Protein AF-A0A1V5HIJ6-F1 (afdb_monomer_lite)

Radius of gyration: 26.52 Å; chains: 1; bounding box: 48×37×71 Å

Sequence (100 aa):
MKADGYSLDDKRTEIKENDIPDIIERFYALDKEKDRTRKEQSFLVPKADIVANDYDLSINKYKEVERVKVEYEDPDVVLARLEGLQNQVAEAMAEYKKLG

Foldseek 3Di:
DPDCQFDPDPVRHGDPDHCVVVVVVCVVVVVVQAPDDLQDPDHDDDPVVCVVVVNPPPSVSRRDDPPPPPDDDDPVVVVVVVVVVVVVVVVVVVVVVVVD

Secondary structure (DSSP, 8-state):
---EEE-SSTT--EEEEE-HHHHHHHHHTGGGGTT--TTSSS----HHHHHHTTT---HHHH---------PPPHHHHHHHHHHHHHHHHHHHHHHHH--

Structure (mmCIF, N/CA/C/O backbone):
data_AF-A0A1V5HIJ6-F1
#
_entry.id   AF-A0A1V5HIJ6-F1
#
loop_
_atom_site.group_PDB
_atom_site.id
_atom_site.type_symbol
_atom_site.label_atom_id
_atom_site.label_alt_id
_atom_site.label_comp_id
_atom_site.label_asym_id
_atom_site.label_entity_id
_atom_site.label_seq_id
_atom_site.pdbx_PDB_ins_code
_atom_site.Cartn_x
_atom_site.Cartn_y
_atom_site.Cartn_z
_atom_site.occupancy
_atom_site.B_iso_or_equiv
_atom_site.auth_seq_id
_atom_site.auth_comp_id
_atom_site.auth_asym_id
_atom_site.auth_atom_id
_atom_site.pdbx_PDB_model_num
ATOM 1 N N . MET A 1 1 ? 6.444 2.750 -4.626 1.00 83.88 1 MET A N 1
ATOM 2 C CA . MET A 1 1 ? 7.022 3.950 -3.997 1.00 83.88 1 MET A CA 1
ATOM 3 C C . MET A 1 1 ? 6.127 4.347 -2.839 1.00 83.88 1 MET A C 1
ATOM 5 O O . MET A 1 1 ? 4.913 4.326 -3.009 1.00 83.88 1 MET A O 1
ATOM 9 N N . LYS A 1 2 ? 6.714 4.621 -1.679 1.00 86.50 2 LYS A N 1
ATOM 10 C CA . LYS A 1 2 ? 6.076 5.045 -0.430 1.00 86.50 2 LYS A CA 1
ATOM 11 C C . LYS A 1 2 ? 6.471 6.475 -0.065 1.00 86.50 2 LYS A C 1
ATOM 13 O O . LYS A 1 2 ? 5.608 7.218 0.380 1.00 86.50 2 LYS A O 1
ATOM 18 N N . ALA A 1 3 ? 7.731 6.852 -0.283 1.00 91.12 3 ALA A N 1
ATOM 19 C CA . ALA A 1 3 ? 8.221 8.210 -0.064 1.00 91.12 3 ALA A CA 1
ATOM 20 C C . ALA A 1 3 ? 9.209 8.611 -1.164 1.00 91.12 3 ALA A C 1
ATOM 22 O O . ALA A 1 3 ? 9.995 7.786 -1.629 1.00 91.12 3 ALA A O 1
ATOM 23 N N . ASP A 1 4 ? 9.154 9.870 -1.588 1.00 90.81 4 ASP A N 1
ATOM 24 C CA . ASP A 1 4 ? 9.994 10.436 -2.648 1.00 90.81 4 ASP A CA 1
ATOM 25 C C . ASP A 1 4 ? 11.123 11.329 -2.100 1.00 90.81 4 ASP A C 1
ATOM 27 O O . ASP A 1 4 ? 11.767 12.050 -2.859 1.00 90.81 4 ASP A O 1
ATOM 31 N N . GLY A 1 5 ? 11.368 11.291 -0.785 1.00 92.31 5 GLY A N 1
ATOM 32 C CA . GLY A 1 5 ? 12.317 12.178 -0.114 1.00 92.31 5 GLY A CA 1
ATOM 33 C C . GLY A 1 5 ? 11.723 13.509 0.335 1.00 92.31 5 GLY A C 1
ATOM 34 O O . GLY A 1 5 ? 12.463 14.325 0.876 1.00 92.31 5 GLY A O 1
ATOM 35 N N . TYR A 1 6 ? 10.414 13.731 0.170 1.00 93.94 6 TYR A N 1
ATOM 36 C CA . TYR A 1 6 ? 9.738 14.941 0.635 1.00 93.94 6 TYR A CA 1
ATOM 37 C C . TYR A 1 6 ? 8.513 14.646 1.510 1.00 93.94 6 TYR A C 1
ATOM 39 O O . TYR A 1 6 ? 7.864 13.605 1.394 1.00 93.94 6 TYR A O 1
ATOM 47 N N . SER A 1 7 ? 8.174 15.590 2.390 1.00 92.44 7 SER A N 1
ATOM 48 C CA . SER A 1 7 ? 6.925 15.568 3.151 1.00 92.44 7 SER A CA 1
ATOM 49 C C . SER A 1 7 ? 5.707 15.613 2.221 1.00 92.44 7 SER A C 1
ATOM 51 O O . SER A 1 7 ? 5.762 16.160 1.121 1.00 92.44 7 SER A O 1
ATOM 53 N N . LEU A 1 8 ? 4.588 15.041 2.679 1.00 90.50 8 LEU A N 1
ATOM 54 C CA . LEU A 1 8 ? 3.319 15.012 1.934 1.00 90.50 8 LEU A CA 1
ATOM 55 C C . LEU A 1 8 ? 2.497 16.303 2.068 1.00 90.50 8 LEU A C 1
ATOM 57 O O . LEU A 1 8 ? 1.443 16.417 1.448 1.00 90.50 8 LEU A O 1
ATOM 61 N N . ASP A 1 9 ? 2.940 17.243 2.902 1.00 90.56 9 ASP A N 1
ATOM 62 C CA . ASP A 1 9 ? 2.309 18.553 3.027 1.00 90.56 9 ASP A CA 1
ATOM 63 C C . ASP A 1 9 ? 2.767 19.505 1.911 1.00 90.56 9 ASP A C 1
ATOM 65 O O . ASP A 1 9 ? 3.766 19.273 1.225 1.00 90.56 9 ASP A O 1
ATOM 69 N N . ASP A 1 10 ? 2.043 20.613 1.742 1.00 90.69 10 ASP A N 1
ATOM 70 C CA . ASP A 1 10 ? 2.314 21.604 0.688 1.00 90.69 10 ASP A CA 1
ATOM 71 C C . ASP A 1 10 ? 3.730 22.185 0.753 1.00 90.69 10 ASP A C 1
ATOM 73 O O . ASP A 1 10 ? 4.260 22.675 -0.244 1.00 90.69 10 ASP A O 1
ATOM 77 N N . LYS A 1 11 ? 4.361 22.132 1.930 1.00 91.62 11 LYS A N 1
ATOM 78 C CA . LYS A 1 11 ? 5.714 22.643 2.133 1.00 91.62 11 LYS A CA 1
ATOM 79 C C . LYS A 1 11 ? 6.768 21.771 1.467 1.00 91.62 11 LYS A C 1
ATOM 81 O O . LYS A 1 11 ? 7.860 22.289 1.251 1.00 91.62 11 LYS A O 1
ATOM 86 N N . ARG A 1 12 ? 6.465 20.494 1.171 1.00 92.56 12 ARG A N 1
ATOM 87 C CA . ARG A 1 12 ? 7.358 19.550 0.476 1.00 92.56 12 ARG A CA 1
ATOM 88 C C . ARG A 1 12 ? 8.792 19.674 0.995 1.00 92.56 12 ARG A C 1
ATOM 90 O O . ARG A 1 12 ? 9.721 19.952 0.246 1.00 92.56 12 ARG A O 1
ATOM 97 N N . THR A 1 13 ? 8.960 19.569 2.308 1.00 93.25 13 THR A N 1
ATOM 98 C CA . THR A 1 13 ? 10.269 19.676 2.961 1.00 93.25 13 THR A CA 1
ATOM 99 C C . THR A 1 13 ? 11.002 18.350 2.827 1.00 93.25 13 THR A C 1
ATOM 101 O O . THR A 1 13 ? 10.366 17.300 2.869 1.00 93.25 13 THR A O 1
ATOM 104 N N . GLU A 1 14 ? 12.322 18.380 2.660 1.00 93.56 14 GLU A N 1
ATOM 105 C CA . GLU A 1 14 ? 13.124 17.158 2.568 1.00 93.56 14 GLU A CA 1
ATOM 106 C C . GLU A 1 14 ? 12.992 16.299 3.833 1.00 93.56 14 GLU A C 1
ATOM 108 O O . GLU A 1 14 ? 13.070 16.795 4.962 1.00 93.56 14 GLU A O 1
ATOM 113 N N . ILE A 1 15 ? 12.811 14.997 3.630 1.00 93.88 15 ILE A N 1
ATOM 114 C CA . ILE A 1 15 ? 12.752 13.978 4.679 1.00 93.88 15 ILE A CA 1
ATOM 115 C C . ILE A 1 15 ? 13.772 12.872 4.400 1.00 93.88 15 ILE A C 1
ATOM 117 O O . ILE A 1 15 ? 14.326 12.761 3.306 1.00 93.88 15 ILE A O 1
ATOM 121 N N . LYS A 1 16 ? 14.045 12.042 5.411 1.00 91.56 16 LYS A N 1
ATOM 122 C CA . LYS A 1 16 ? 15.033 10.958 5.292 1.00 91.56 16 LYS A CA 1
ATOM 123 C C . LYS A 1 16 ? 14.509 9.794 4.455 1.00 91.56 16 LYS A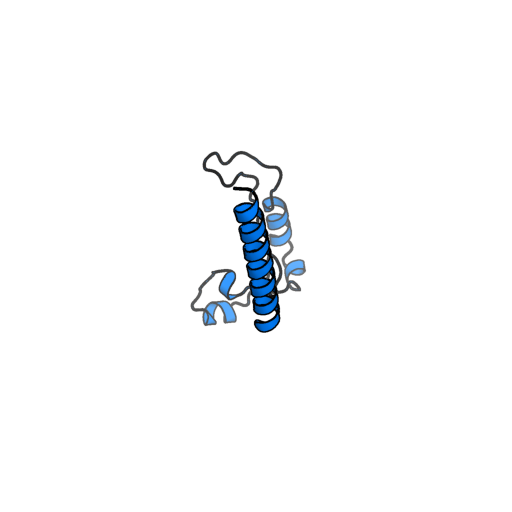 C 1
ATOM 125 O O . LYS A 1 16 ? 15.292 9.087 3.829 1.00 91.56 16 LYS A O 1
ATOM 130 N N . GLU A 1 17 ? 13.203 9.572 4.478 1.00 92.75 17 GLU A N 1
ATOM 131 C CA . GLU A 1 17 ? 12.536 8.492 3.772 1.00 92.75 17 GLU A CA 1
ATOM 132 C C . GLU A 1 17 ? 12.493 8.788 2.268 1.00 92.75 17 GLU A C 1
ATOM 134 O O . GLU A 1 17 ? 11.746 9.652 1.811 1.00 92.75 17 GLU A O 1
ATOM 139 N N . ASN A 1 18 ? 13.288 8.057 1.485 1.00 93.50 18 ASN A N 1
ATOM 140 C CA . ASN A 1 18 ? 13.373 8.234 0.040 1.00 93.50 18 ASN A CA 1
ATOM 141 C C . ASN A 1 18 ? 13.570 6.893 -0.680 1.00 93.50 18 ASN A C 1
ATOM 143 O O . ASN A 1 18 ? 14.630 6.276 -0.579 1.00 93.50 18 ASN A O 1
ATOM 147 N N . ASP A 1 19 ? 12.567 6.475 -1.450 1.00 91.50 19 ASP A N 1
ATOM 148 C CA . ASP A 1 19 ? 12.610 5.241 -2.237 1.00 91.50 19 ASP A CA 1
ATOM 149 C C . ASP A 1 19 ? 13.226 5.438 -3.633 1.00 91.50 19 ASP A C 1
ATOM 151 O O . ASP A 1 19 ? 13.482 4.456 -4.326 1.00 91.50 19 ASP A O 1
ATOM 155 N N . ILE A 1 20 ? 13.444 6.678 -4.093 1.00 92.06 20 ILE A N 1
ATOM 156 C CA . ILE A 1 20 ? 13.903 6.954 -5.466 1.00 92.06 20 ILE A CA 1
ATOM 157 C C . ILE A 1 20 ? 15.229 6.248 -5.792 1.00 92.06 20 ILE A C 1
ATOM 159 O O . ILE A 1 20 ? 15.296 5.624 -6.855 1.00 92.06 20 ILE A O 1
ATOM 163 N N . PRO A 1 21 ? 16.269 6.278 -4.930 1.00 93.19 21 PRO A N 1
ATOM 164 C CA . PRO A 1 21 ? 17.527 5.593 -5.225 1.00 93.19 21 PRO A CA 1
ATOM 165 C C . PRO A 1 21 ? 17.344 4.083 -5.432 1.00 93.19 21 PRO A C 1
ATOM 167 O O . PRO A 1 21 ? 17.871 3.529 -6.394 1.00 93.19 21 PRO A O 1
ATOM 170 N N . ASP A 1 22 ? 16.534 3.444 -4.583 1.00 91.12 22 ASP A N 1
ATOM 171 C CA . ASP A 1 22 ? 16.206 2.016 -4.669 1.00 91.12 22 ASP A CA 1
ATOM 172 C C . ASP A 1 22 ? 15.414 1.694 -5.947 1.00 91.12 22 ASP A C 1
ATOM 174 O O . ASP A 1 22 ? 15.715 0.727 -6.645 1.00 91.12 22 ASP A O 1
ATOM 178 N N . ILE A 1 23 ? 14.449 2.540 -6.319 1.00 91.44 23 ILE A N 1
ATOM 179 C CA . ILE A 1 23 ? 13.678 2.377 -7.560 1.00 91.44 23 ILE A CA 1
ATOM 180 C C . ILE A 1 23 ? 14.594 2.449 -8.785 1.00 91.44 23 ILE A C 1
ATOM 182 O O . ILE A 1 23 ? 14.453 1.632 -9.695 1.00 91.44 23 ILE A O 1
ATOM 186 N N . ILE A 1 24 ? 15.525 3.406 -8.815 1.00 92.50 24 ILE A N 1
ATOM 187 C CA . ILE A 1 24 ? 16.475 3.562 -9.922 1.00 92.50 24 ILE A CA 1
ATOM 188 C C . ILE A 1 24 ? 17.367 2.324 -10.031 1.00 92.50 24 ILE A C 1
ATOM 190 O O . ILE A 1 24 ? 17.508 1.771 -11.122 1.00 92.50 24 ILE A O 1
ATOM 194 N N . GLU A 1 25 ? 17.937 1.863 -8.917 1.00 92.69 25 GLU A N 1
ATOM 195 C CA . GLU A 1 25 ? 18.783 0.667 -8.895 1.00 92.69 25 GLU A CA 1
ATOM 196 C C . GLU A 1 25 ? 18.032 -0.560 -9.434 1.00 92.69 25 GLU A C 1
ATOM 198 O O . GLU A 1 25 ? 18.537 -1.274 -10.304 1.00 92.69 25 GLU A O 1
ATOM 203 N N . ARG A 1 26 ? 16.790 -0.768 -8.985 1.00 90.88 26 ARG A N 1
ATOM 204 C CA . ARG A 1 26 ? 15.954 -1.893 -9.427 1.00 90.88 26 ARG A CA 1
ATOM 205 C C . ARG A 1 26 ? 15.540 -1.792 -10.883 1.00 90.88 26 ARG A C 1
ATOM 207 O O . ARG A 1 26 ? 15.525 -2.803 -11.581 1.00 90.88 26 ARG A O 1
ATOM 214 N N . PHE A 1 27 ? 15.245 -0.588 -11.366 1.00 91.31 27 PHE A N 1
ATOM 215 C CA . PHE A 1 27 ? 14.878 -0.379 -12.762 1.00 91.31 27 PHE A CA 1
ATOM 216 C C . PHE A 1 27 ? 16.005 -0.784 -13.720 1.00 91.31 27 PHE A C 1
ATOM 218 O O . PHE A 1 27 ? 15.734 -1.326 -14.787 1.00 91.31 27 PHE A O 1
ATOM 225 N N . TYR A 1 28 ? 17.268 -0.594 -13.331 1.00 93.38 28 TYR A N 1
ATOM 226 C CA . TYR A 1 28 ? 18.413 -1.072 -14.113 1.00 93.38 28 TYR A CA 1
ATOM 227 C C . TYR A 1 28 ? 18.744 -2.556 -13.887 1.00 93.38 28 TYR A C 1
ATOM 229 O O . TYR A 1 28 ? 19.519 -3.131 -14.649 1.00 93.38 28 TYR A O 1
ATOM 237 N N . ALA A 1 29 ? 18.136 -3.199 -12.890 1.00 91.56 29 ALA A N 1
ATOM 238 C CA . ALA A 1 29 ? 18.349 -4.597 -12.532 1.00 91.56 29 ALA A CA 1
ATOM 239 C C . ALA A 1 29 ? 17.098 -5.467 -12.771 1.00 91.56 29 ALA A C 1
ATOM 241 O O . ALA A 1 29 ? 16.774 -6.325 -11.949 1.00 91.56 29 ALA A O 1
ATOM 242 N N . LEU A 1 30 ? 16.413 -5.286 -13.910 1.00 88.25 30 LEU A N 1
ATOM 243 C CA . LEU A 1 30 ? 15.140 -5.958 -14.233 1.00 88.25 30 LEU A CA 1
ATOM 244 C C . LEU A 1 30 ? 15.181 -7.486 -14.134 1.00 88.25 30 LEU A C 1
ATOM 246 O O . LEU A 1 30 ? 14.166 -8.105 -13.819 1.00 88.25 30 LEU A O 1
ATOM 250 N N . ASP A 1 31 ? 16.334 -8.110 -14.379 1.00 89.00 31 ASP A N 1
ATOM 251 C CA . ASP A 1 31 ? 16.483 -9.559 -14.227 1.00 89.00 31 ASP A CA 1
ATOM 252 C C . ASP A 1 31 ? 16.188 -10.036 -12.800 1.00 89.00 31 ASP A C 1
ATOM 254 O O . ASP A 1 31 ? 15.677 -11.139 -12.630 1.00 89.00 31 ASP A O 1
ATOM 258 N N . LYS A 1 32 ? 16.435 -9.192 -11.790 1.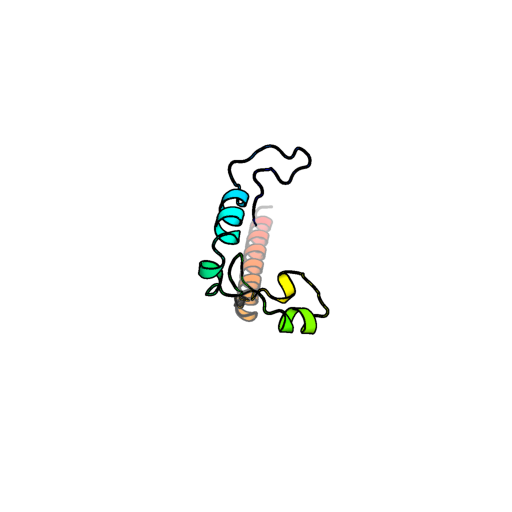00 88.38 32 LYS A N 1
ATOM 259 C CA . LYS A 1 32 ? 16.136 -9.473 -10.379 1.00 88.38 32 LYS A CA 1
ATOM 260 C C . LYS A 1 32 ? 14.667 -9.226 -10.011 1.00 88.38 32 LYS A C 1
ATOM 262 O O . LYS A 1 32 ? 14.233 -9.658 -8.950 1.00 88.38 32 LYS A O 1
ATOM 267 N N . GLU A 1 33 ? 13.893 -8.551 -10.865 1.00 88.81 33 GLU A N 1
ATOM 268 C CA . GLU A 1 33 ? 12.476 -8.244 -10.613 1.00 88.81 33 GLU A CA 1
ATOM 269 C C . GLU A 1 33 ? 11.523 -9.332 -11.152 1.00 88.81 33 GLU A C 1
ATOM 271 O O . GLU A 1 33 ? 10.327 -9.291 -10.867 1.00 88.81 33 GLU A O 1
ATOM 276 N N . LYS A 1 34 ? 12.030 -10.313 -11.917 1.00 89.25 34 LYS A N 1
ATOM 277 C CA . LYS A 1 34 ? 11.223 -11.362 -12.575 1.00 89.25 34 LYS A CA 1
ATOM 278 C C . LYS A 1 34 ? 10.462 -12.267 -11.607 1.00 89.25 34 LYS A C 1
ATOM 280 O O . LYS A 1 34 ? 9.352 -12.680 -11.928 1.00 89.25 34 LYS A O 1
ATOM 285 N N . ASP A 1 35 ? 11.037 -12.535 -10.439 1.00 90.25 35 ASP A N 1
ATOM 286 C CA . ASP A 1 35 ? 10.466 -13.455 -9.446 1.00 90.25 35 ASP A CA 1
ATOM 287 C C . ASP A 1 35 ? 9.541 -12.757 -8.438 1.00 90.25 35 ASP A C 1
ATOM 289 O O . ASP A 1 35 ? 8.986 -13.394 -7.541 1.00 90.25 35 ASP A O 1
ATOM 293 N N . ARG A 1 36 ? 9.367 -11.436 -8.564 1.00 89.94 36 ARG A N 1
ATOM 294 C CA . ARG A 1 36 ? 8.568 -10.654 -7.621 1.00 89.94 36 ARG A CA 1
ATOM 295 C C . ARG A 1 36 ? 7.087 -10.909 -7.813 1.00 89.94 36 ARG A C 1
ATOM 297 O O . ARG A 1 36 ? 6.554 -10.931 -8.923 1.00 89.94 36 ARG A O 1
ATOM 304 N N . THR A 1 37 ? 6.403 -11.052 -6.692 1.00 91.12 37 THR A N 1
ATOM 305 C CA . THR A 1 37 ? 4.983 -11.389 -6.650 1.00 91.12 37 THR A CA 1
ATOM 306 C C . THR A 1 37 ? 4.101 -10.142 -6.666 1.00 91.12 37 THR A C 1
ATOM 308 O O . THR A 1 37 ? 4.500 -9.053 -6.253 1.00 91.12 37 THR A O 1
ATOM 311 N N . ARG A 1 38 ? 2.830 -10.307 -7.056 1.00 91.75 38 ARG A N 1
ATOM 312 C CA . ARG A 1 38 ? 1.811 -9.234 -7.047 1.00 91.75 38 ARG A CA 1
ATOM 313 C C . ARG A 1 38 ? 1.474 -8.690 -5.653 1.00 91.75 38 ARG A C 1
ATOM 315 O O . ARG A 1 38 ? 0.698 -7.742 -5.548 1.00 91.75 38 ARG A O 1
ATOM 322 N N . LYS A 1 39 ? 2.035 -9.277 -4.594 1.00 88.75 39 LYS A N 1
ATOM 323 C CA . LYS A 1 39 ? 1.901 -8.832 -3.199 1.00 88.75 39 LYS A CA 1
ATOM 324 C C . LYS A 1 39 ? 2.950 -7.786 -2.820 1.00 88.75 39 LYS A C 1
ATOM 326 O O . LYS A 1 39 ? 2.780 -7.053 -1.846 1.00 88.75 39 LYS A O 1
ATOM 331 N N . GLU A 1 40 ? 4.034 -7.703 -3.584 1.00 89.38 40 GLU A N 1
ATOM 332 C CA . GLU A 1 40 ? 5.168 -6.841 -3.281 1.00 89.38 40 GLU A CA 1
ATOM 333 C C . GLU A 1 40 ? 4.940 -5.386 -3.716 1.00 89.38 40 GLU A C 1
ATOM 335 O O . GLU A 1 40 ? 3.955 -5.024 -4.361 1.00 89.38 40 GLU A O 1
ATOM 340 N N . GLN A 1 41 ? 5.870 -4.509 -3.326 1.00 86.56 41 GLN A N 1
ATOM 341 C CA . GLN A 1 41 ? 5.816 -3.076 -3.641 1.00 86.56 41 GLN A CA 1
ATOM 342 C C . GLN A 1 41 ? 5.938 -2.775 -5.147 1.00 86.56 41 GLN A C 1
ATOM 344 O O . GLN A 1 41 ? 5.443 -1.742 -5.599 1.00 86.56 41 GLN A O 1
ATOM 349 N N . SER A 1 42 ? 6.607 -3.649 -5.896 1.00 89.38 42 SER A N 1
ATOM 350 C CA . SER A 1 42 ? 6.827 -3.573 -7.344 1.00 89.38 42 SER A CA 1
ATOM 351 C C . SER A 1 42 ? 6.797 -4.987 -7.907 1.00 89.38 42 SER A C 1
ATOM 353 O O . SER A 1 42 ? 7.275 -5.908 -7.246 1.00 89.38 42 SER A O 1
ATOM 355 N N . PHE A 1 43 ? 6.239 -5.153 -9.101 1.00 92.75 43 PHE A N 1
ATOM 356 C CA . PHE A 1 43 ? 6.201 -6.422 -9.821 1.00 92.75 43 PHE A CA 1
ATOM 357 C C . PHE A 1 43 ? 6.004 -6.160 -11.316 1.00 92.75 43 PHE A C 1
ATOM 359 O O . PHE A 1 43 ? 5.515 -5.099 -11.715 1.00 92.75 43 PHE A O 1
ATOM 366 N N . LEU A 1 44 ? 6.381 -7.132 -12.144 1.00 92.75 44 LEU A N 1
ATOM 367 C CA . LEU A 1 44 ? 6.187 -7.063 -13.588 1.00 92.75 44 LEU A CA 1
ATOM 368 C C . LEU A 1 44 ? 4.790 -7.562 -13.967 1.00 92.75 44 LEU A C 1
ATOM 370 O O . LEU A 1 44 ? 4.286 -8.542 -13.417 1.00 92.75 44 LEU A O 1
ATOM 374 N N . VAL A 1 45 ? 4.169 -6.889 -14.935 1.00 92.81 45 VAL A N 1
ATOM 375 C CA . VAL A 1 45 ? 2.857 -7.261 -15.474 1.00 92.81 45 VAL A CA 1
ATOM 376 C C . VAL A 1 45 ? 3.010 -7.608 -16.956 1.00 92.81 45 VAL A C 1
ATOM 378 O O . VAL A 1 45 ? 3.536 -6.791 -17.717 1.00 92.81 45 VAL A O 1
ATOM 381 N N . PRO A 1 46 ? 2.562 -8.796 -17.402 1.00 94.31 46 PRO A N 1
ATOM 382 C CA . PRO A 1 46 ? 2.550 -9.141 -18.817 1.00 94.31 46 PRO A CA 1
ATOM 383 C C . PRO A 1 46 ? 1.673 -8.182 -19.625 1.00 94.31 46 PRO A C 1
ATOM 385 O O . PRO A 1 46 ? 0.578 -7.813 -19.206 1.00 94.31 46 PRO A O 1
ATOM 388 N N . LYS A 1 47 ? 2.099 -7.848 -20.849 1.00 94.50 47 LYS A N 1
ATOM 389 C CA . LYS A 1 47 ? 1.313 -6.994 -21.757 1.00 94.50 47 LYS A CA 1
ATOM 390 C C . LYS A 1 47 ? -0.106 -7.528 -21.987 1.00 94.50 47 LYS A C 1
ATOM 392 O O . LYS A 1 47 ? -1.033 -6.735 -22.088 1.00 94.50 47 LYS A O 1
ATOM 397 N N . ALA A 1 48 ? -0.269 -8.849 -22.079 1.00 96.56 48 ALA A N 1
ATOM 398 C CA . ALA A 1 48 ? -1.573 -9.476 -22.286 1.00 96.56 4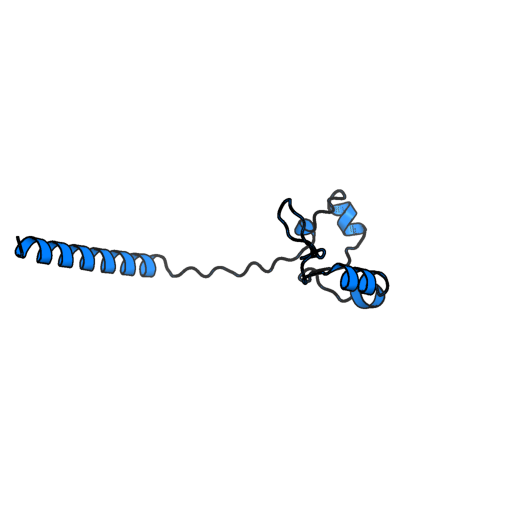8 ALA A CA 1
ATOM 399 C C . ALA A 1 48 ? -2.579 -9.087 -21.188 1.00 96.56 48 ALA A C 1
ATOM 401 O O . ALA A 1 48 ? -3.717 -8.752 -21.504 1.00 96.56 48 ALA A O 1
ATOM 402 N N . ASP A 1 49 ? -2.135 -9.027 -19.931 1.00 93.50 49 ASP A N 1
ATOM 403 C CA . ASP A 1 49 ? -2.979 -8.644 -18.797 1.00 93.50 49 ASP A CA 1
ATOM 404 C C . ASP A 1 49 ? -3.342 -7.159 -18.837 1.00 93.50 49 ASP A C 1
ATOM 406 O O . ASP A 1 49 ? -4.456 -6.792 -18.476 1.00 93.50 49 ASP A O 1
ATOM 410 N N . ILE A 1 50 ? -2.426 -6.304 -19.299 1.00 95.00 50 ILE A N 1
ATOM 411 C CA . ILE A 1 50 ? -2.691 -4.867 -19.472 1.00 95.00 50 ILE A CA 1
ATOM 412 C C . ILE A 1 50 ? -3.764 -4.651 -20.541 1.00 95.00 50 ILE A C 1
ATOM 414 O O . ILE A 1 50 ? -4.691 -3.873 -20.342 1.00 95.00 50 ILE A O 1
ATOM 418 N N . VAL A 1 51 ? -3.667 -5.377 -21.659 1.00 96.50 51 VAL A N 1
ATOM 419 C CA . VAL A 1 51 ? -4.664 -5.329 -22.739 1.00 96.50 51 VAL A CA 1
ATOM 420 C C . VAL A 1 51 ? -6.017 -5.850 -22.252 1.00 96.50 51 VAL A C 1
ATOM 422 O O . VAL A 1 51 ? -7.039 -5.249 -22.557 1.00 96.50 51 VAL A O 1
ATOM 425 N N . ALA A 1 52 ? -6.030 -6.930 -21.467 1.00 96.25 52 ALA A N 1
ATOM 426 C CA . ALA A 1 52 ? -7.255 -7.494 -20.902 1.00 96.25 52 ALA A CA 1
ATOM 427 C C . ALA A 1 52 ? -7.939 -6.574 -19.872 1.00 96.25 52 ALA A C 1
ATOM 429 O O . ALA A 1 52 ? -9.136 -6.710 -19.644 1.00 96.25 52 ALA A O 1
ATOM 430 N N . ASN A 1 53 ? -7.195 -5.649 -19.258 1.00 94.25 53 ASN A N 1
ATOM 431 C CA . ASN A 1 53 ? -7.715 -4.632 -18.340 1.00 94.25 53 ASN A CA 1
ATOM 432 C C . ASN A 1 53 ? -7.926 -3.270 -19.026 1.00 94.25 53 ASN A C 1
ATOM 434 O O . ASN A 1 53 ? -7.865 -2.240 -18.358 1.00 94.25 53 ASN A O 1
ATOM 438 N N . ASP A 1 54 ? -8.130 -3.244 -20.348 1.00 95.75 54 ASP A N 1
ATOM 439 C CA . ASP A 1 54 ? -8.394 -2.023 -21.124 1.00 95.75 54 ASP A CA 1
ATOM 440 C C . ASP A 1 54 ? -7.329 -0.928 -20.935 1.00 95.75 54 ASP A C 1
ATOM 442 O O . ASP A 1 54 ? -7.620 0.267 -20.974 1.00 95.75 54 ASP A O 1
ATOM 446 N N . TYR A 1 55 ? -6.071 -1.336 -20.732 1.00 94.50 55 TYR A N 1
ATOM 447 C CA . 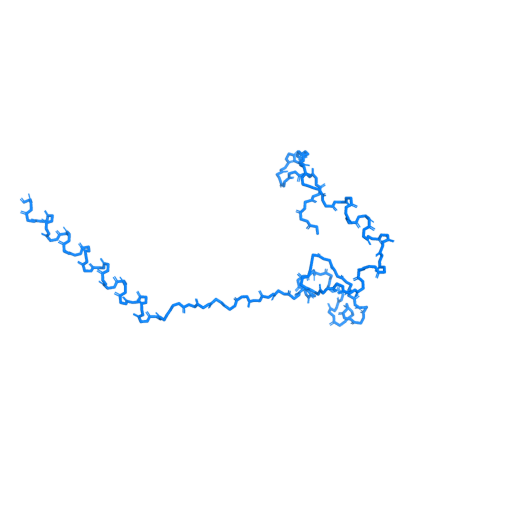TYR A 1 55 ? -4.944 -0.447 -20.439 1.00 94.50 55 TYR A CA 1
ATOM 448 C C . TYR A 1 55 ? -5.103 0.384 -19.157 1.00 94.50 55 TYR A C 1
ATOM 450 O O . TYR A 1 55 ? -4.423 1.398 -18.990 1.00 94.50 55 TYR A O 1
ATOM 458 N N . ASP A 1 56 ? -5.942 -0.049 -18.217 1.00 93.81 56 ASP A N 1
ATOM 459 C CA . ASP A 1 56 ? -5.972 0.519 -16.874 1.00 93.81 56 ASP A CA 1
ATOM 460 C C . ASP A 1 56 ? -4.637 0.215 -16.179 1.00 93.81 56 ASP A C 1
ATOM 462 O O . ASP A 1 56 ? -4.321 -0.939 -15.898 1.00 93.81 56 ASP A O 1
ATOM 466 N N . LEU A 1 57 ? -3.825 1.244 -15.930 1.00 92.19 57 LEU A N 1
ATOM 467 C CA . LEU A 1 57 ? -2.515 1.126 -15.275 1.00 92.19 57 LEU A CA 1
ATOM 468 C C . LEU A 1 57 ? -2.594 1.318 -13.753 1.00 92.19 57 LEU A C 1
ATOM 470 O O . LEU A 1 57 ? -1.566 1.454 -13.085 1.00 92.19 57 LEU A O 1
ATOM 474 N N . SER A 1 58 ? -3.800 1.335 -13.183 1.00 91.38 58 SER A N 1
ATOM 475 C CA . SER A 1 58 ? -3.989 1.391 -11.741 1.00 91.38 58 SER A CA 1
ATOM 476 C C . SER A 1 58 ? -3.376 0.161 -11.081 1.00 91.38 58 SER A C 1
ATOM 478 O O . SER A 1 58 ? -3.789 -0.975 -11.317 1.00 91.38 58 SER A O 1
ATOM 480 N N . ILE A 1 59 ? -2.417 0.387 -10.182 1.00 88.69 59 ILE A N 1
ATOM 481 C CA . ILE A 1 59 ? -1.740 -0.678 -9.430 1.00 88.69 59 ILE A CA 1
ATOM 482 C C . ILE A 1 59 ? -2.732 -1.609 -8.715 1.00 88.69 59 ILE A C 1
ATOM 484 O O . ILE A 1 59 ? -2.488 -2.808 -8.609 1.00 88.69 59 ILE A O 1
ATOM 488 N N . ASN A 1 60 ? -3.887 -1.086 -8.292 1.00 87.81 60 ASN A N 1
ATOM 489 C CA . ASN A 1 60 ? -4.922 -1.845 -7.589 1.00 87.81 60 ASN A CA 1
ATOM 490 C C . ASN A 1 60 ? -5.580 -2.930 -8.453 1.00 87.81 60 ASN A C 1
ATOM 492 O O . ASN A 1 60 ? -6.120 -3.884 -7.903 1.00 87.81 60 ASN A O 1
ATOM 496 N N . LYS A 1 61 ? -5.541 -2.806 -9.786 1.00 89.31 61 LYS A N 1
ATOM 497 C CA . LYS A 1 61 ? -6.060 -3.832 -10.703 1.00 89.31 61 LYS A CA 1
ATOM 498 C C . LYS A 1 61 ? -5.190 -5.083 -10.736 1.00 89.31 61 LYS A C 1
ATOM 500 O O . LYS A 1 61 ? -5.701 -6.177 -10.947 1.00 89.31 61 LYS A O 1
ATOM 505 N N . TYR A 1 62 ? -3.890 -4.922 -10.509 1.00 91.06 62 TYR A N 1
ATOM 506 C CA . TYR A 1 62 ? -2.919 -6.008 -10.637 1.00 91.06 62 TYR A CA 1
ATOM 507 C C . TYR A 1 62 ? -2.378 -6.493 -9.299 1.00 91.06 62 TYR A C 1
ATOM 509 O O . TYR A 1 62 ? -1.881 -7.614 -9.229 1.00 91.06 62 TYR A O 1
ATOM 517 N N . LYS A 1 63 ? -2.451 -5.667 -8.253 1.00 89.56 63 LYS A N 1
ATOM 518 C CA . LYS A 1 63 ? -1.931 -5.994 -6.930 1.00 89.56 63 LYS A CA 1
ATOM 519 C C . LYS A 1 63 ? -2.818 -7.025 -6.240 1.00 89.56 63 LYS A C 1
ATOM 521 O O . LYS A 1 63 ? -4.022 -6.831 -6.092 1.00 89.56 63 LYS A O 1
ATOM 526 N N . GLU A 1 64 ? -2.202 -8.093 -5.752 1.00 84.12 64 GLU A N 1
ATOM 527 C CA . GLU A 1 64 ? -2.869 -9.049 -4.880 1.00 84.12 64 GLU A CA 1
ATOM 528 C C . GLU A 1 64 ? -2.811 -8.500 -3.456 1.00 84.12 64 GLU A C 1
ATOM 530 O O . GLU A 1 64 ? -1.762 -8.477 -2.812 1.00 84.12 64 GLU A O 1
ATOM 535 N N . VAL A 1 65 ? -3.941 -7.991 -2.976 1.00 75.06 65 VAL A N 1
ATOM 536 C CA . VAL A 1 65 ? -4.078 -7.602 -1.574 1.00 75.06 65 VAL A CA 1
ATOM 537 C C . VAL A 1 65 ? -4.568 -8.828 -0.822 1.00 75.06 65 VAL A C 1
ATOM 539 O O . VAL A 1 65 ? -5.693 -9.278 -1.046 1.00 75.06 65 VAL A O 1
ATOM 542 N N . GLU A 1 66 ? -3.735 -9.363 0.071 1.00 66.12 66 GLU A N 1
ATOM 543 C CA . GLU A 1 66 ? -4.188 -10.360 1.038 1.00 66.12 66 GLU A CA 1
ATOM 544 C C . GLU A 1 66 ? -5.293 -9.727 1.881 1.00 66.12 66 GLU A C 1
ATOM 546 O O . GLU A 1 66 ? -5.055 -8.883 2.747 1.00 66.12 66 GLU A O 1
ATOM 551 N N . ARG A 1 67 ? -6.542 -10.097 1.592 1.00 59.97 67 ARG A N 1
ATOM 552 C CA . ARG A 1 67 ? -7.658 -9.770 2.467 1.00 59.97 67 ARG A CA 1
ATOM 553 C C . ARG A 1 67 ? -7.489 -10.632 3.703 1.00 59.97 67 ARG A C 1
ATOM 555 O O . ARG A 1 67 ? -7.877 -11.798 3.697 1.00 59.97 67 ARG A O 1
ATOM 562 N N . VAL A 1 68 ? -6.885 -10.063 4.742 1.00 63.91 68 VAL A N 1
ATOM 563 C CA . VAL A 1 68 ? -6.935 -10.658 6.075 1.00 63.91 68 VAL A CA 1
ATOM 564 C C . VAL A 1 68 ? -8.411 -10.837 6.389 1.00 63.91 68 VAL A C 1
ATOM 566 O O . VAL A 1 68 ? -9.178 -9.871 6.395 1.00 63.91 68 VAL A O 1
ATOM 569 N N . LYS A 1 69 ? -8.829 -12.092 6.543 1.00 62.09 69 LYS A N 1
ATOM 570 C CA . LYS A 1 69 ? -10.189 -12.417 6.943 1.00 62.09 69 LYS A CA 1
ATOM 571 C C . LYS A 1 69 ? -10.363 -11.795 8.323 1.00 62.09 69 LYS A C 1
ATOM 573 O O . LYS A 1 69 ? -9.707 -12.217 9.269 1.00 62.09 69 LYS A O 1
ATOM 578 N N . VAL A 1 70 ? -11.156 -10.732 8.408 1.00 68.62 70 VAL A N 1
ATOM 579 C CA . VAL A 1 70 ? -11.480 -10.127 9.697 1.00 68.62 70 VAL A CA 1
ATOM 580 C C . VAL A 1 70 ? -12.372 -11.140 10.397 1.00 68.62 70 VAL A C 1
ATOM 582 O O . VAL A 1 70 ? -13.535 -11.308 10.033 1.00 68.62 70 VAL A O 1
ATOM 585 N N . GLU A 1 71 ? -11.788 -11.908 11.311 1.00 75.69 71 GLU A N 1
ATOM 586 C CA . GLU A 1 71 ? -12.558 -12.748 12.214 1.00 75.69 71 GLU A CA 1
ATOM 587 C C . GLU A 1 71 ? -13.231 -11.825 13.219 1.00 75.69 71 GLU A C 1
ATOM 589 O O . GLU A 1 71 ? -12.583 -11.181 14.043 1.00 75.69 71 GLU A O 1
ATOM 594 N N . TYR A 1 72 ? -14.546 -11.710 13.079 1.00 77.69 72 TYR A N 1
ATOM 595 C CA . TYR A 1 72 ? -15.373 -11.050 14.068 1.00 77.69 72 TYR A CA 1
ATOM 596 C C . TYR A 1 72 ? -15.669 -12.039 15.190 1.00 77.69 72 TYR A C 1
ATOM 598 O O . TYR A 1 72 ? -15.921 -13.219 14.944 1.00 77.69 72 TYR A O 1
ATOM 606 N N . GLU A 1 73 ? -15.634 -11.533 16.417 1.00 82.81 73 GLU A N 1
ATOM 607 C CA . GLU A 1 73 ? -16.171 -12.232 17.579 1.00 82.81 73 GLU A CA 1
ATOM 608 C C . GLU A 1 73 ? -17.660 -12.537 17.334 1.00 82.81 73 GLU A C 1
ATOM 610 O O . GLU A 1 73 ? -18.351 -11.757 16.669 1.00 82.81 73 GLU A O 1
ATOM 615 N N . ASP A 1 74 ? -18.137 -13.686 17.821 1.00 91.00 74 ASP A N 1
ATOM 616 C CA . ASP A 1 74 ? -19.522 -14.110 17.610 1.00 91.00 74 ASP A CA 1
ATOM 617 C C . ASP A 1 74 ? -20.496 -13.022 18.111 1.00 91.00 74 ASP A C 1
ATOM 619 O O . ASP A 1 74 ? -20.285 -12.483 19.208 1.00 91.00 74 ASP A O 1
ATOM 623 N N . PRO A 1 75 ? -21.541 -12.665 17.336 1.00 91.69 75 PRO A N 1
ATOM 624 C CA . PRO A 1 75 ? -22.510 -11.653 17.739 1.00 91.69 75 PRO A CA 1
ATOM 625 C C . PRO A 1 75 ? -23.066 -11.868 19.148 1.00 91.69 75 PRO A C 1
ATOM 627 O O . PRO A 1 75 ? -23.224 -10.889 19.877 1.00 91.69 75 PRO A O 1
ATOM 630 N N . ASP A 1 76 ? -23.288 -13.118 19.560 1.00 92.94 76 ASP A N 1
ATOM 631 C CA . ASP A 1 76 ? -23.838 -13.458 20.872 1.00 92.94 76 ASP A CA 1
ATOM 632 C C . ASP A 1 76 ? -22.853 -13.130 22.003 1.00 92.94 76 ASP A C 1
ATOM 634 O O . ASP A 1 76 ? -23.252 -12.662 23.070 1.00 92.94 76 ASP A O 1
ATOM 638 N N . VAL A 1 77 ? -21.548 -13.292 21.764 1.00 92.88 77 VAL A N 1
ATOM 639 C CA . VAL A 1 77 ? -20.497 -12.918 22.727 1.00 92.88 77 VAL A CA 1
ATOM 640 C C . VAL A 1 77 ? -20.426 -11.399 22.876 1.00 92.88 77 VAL A C 1
ATOM 642 O O . VAL A 1 77 ? -20.322 -10.876 23.991 1.00 92.88 77 VAL A O 1
ATOM 645 N N . VAL A 1 78 ? -20.523 -10.673 21.759 1.00 93.38 78 VAL A N 1
ATOM 646 C CA . VAL A 1 78 ? -20.556 -9.206 21.768 1.00 93.38 78 VAL A CA 1
ATOM 647 C C . VAL A 1 78 ? -21.803 -8.701 22.501 1.00 93.38 78 VAL A C 1
ATOM 649 O O . VAL A 1 78 ? -21.692 -7.790 23.324 1.00 93.38 78 VAL A O 1
ATOM 652 N N . LEU A 1 79 ? -22.963 -9.315 22.255 1.00 95.31 79 LEU A N 1
ATOM 653 C CA . LEU A 1 79 ? -24.230 -9.017 22.928 1.00 95.31 79 LEU A CA 1
ATOM 654 C C . LEU A 1 79 ? -24.158 -9.278 24.434 1.00 95.31 79 LEU A C 1
ATOM 656 O O . LEU A 1 79 ? -24.463 -8.378 25.212 1.00 95.31 79 LEU A O 1
ATOM 660 N N . ALA A 1 80 ? -23.663 -10.442 24.857 1.00 95.25 80 ALA A N 1
ATOM 661 C CA . ALA A 1 80 ? -23.522 -10.773 26.274 1.00 95.25 80 ALA A CA 1
ATOM 662 C C . ALA A 1 80 ? -22.627 -9.766 27.021 1.00 95.25 80 ALA A C 1
ATOM 664 O O . ALA A 1 80 ? -22.924 -9.360 28.148 1.00 95.25 80 ALA A O 1
ATOM 665 N N . ARG A 1 81 ? -21.540 -9.302 26.385 1.00 96.19 81 ARG A N 1
ATOM 666 C CA . ARG A 1 81 ? -20.672 -8.257 26.952 1.00 96.19 81 ARG A CA 1
ATOM 667 C C . ARG A 1 81 ? -21.389 -6.909 27.064 1.00 96.19 81 ARG A C 1
ATOM 669 O O . ARG A 1 81 ? -21.199 -6.211 28.061 1.00 96.19 81 ARG A O 1
ATOM 676 N N . LEU A 1 82 ? -22.193 -6.537 26.064 1.00 96.38 82 LEU A N 1
ATOM 677 C CA . LEU A 1 82 ? -22.991 -5.306 26.091 1.00 96.38 82 LEU A CA 1
ATOM 678 C C . LEU A 1 82 ? -24.021 -5.331 27.224 1.00 96.38 82 LEU A C 1
ATOM 680 O O . LEU A 1 82 ? -24.093 -4.371 27.989 1.00 96.38 82 LEU A O 1
ATOM 684 N N . GLU A 1 83 ? -24.754 -6.432 27.381 1.00 96.19 83 GLU A N 1
ATOM 685 C CA . GLU A 1 83 ? -25.724 -6.608 28.468 1.00 96.19 83 GLU A CA 1
ATOM 686 C C . GLU A 1 83 ? -25.050 -6.540 29.845 1.00 96.19 83 GLU A C 1
ATOM 688 O O . GLU A 1 83 ? -25.535 -5.859 30.750 1.00 96.19 83 GLU A O 1
ATOM 693 N N . GLY A 1 84 ? -23.884 -7.179 29.997 1.00 96.69 84 GLY A N 1
ATOM 694 C CA . GLY A 1 84 ? -23.097 -7.118 31.229 1.00 96.69 84 GLY A CA 1
ATOM 695 C C . GLY A 1 84 ? -22.689 -5.691 31.608 1.00 96.69 84 GLY A C 1
ATOM 696 O O . GLY A 1 84 ? -22.882 -5.275 32.751 1.00 96.69 84 GLY A O 1
ATOM 697 N N . LEU A 1 85 ? -22.181 -4.915 30.646 1.00 97.06 85 LEU A N 1
ATOM 698 C CA . LEU A 1 85 ? -21.852 -3.499 30.853 1.00 97.06 85 LEU A CA 1
ATOM 699 C C . LEU A 1 85 ? -23.092 -2.676 31.220 1.00 97.06 85 LEU A C 1
ATOM 701 O O . LEU A 1 85 ? -23.034 -1.818 32.100 1.00 97.06 85 LEU A O 1
ATOM 705 N N . GLN A 1 86 ? -24.222 -2.946 30.570 1.00 97.00 86 GLN A N 1
ATOM 706 C CA . GLN A 1 86 ? -25.471 -2.237 30.821 1.00 97.00 86 GLN A CA 1
ATOM 707 C C . GLN A 1 86 ? -25.980 -2.474 32.252 1.00 97.00 86 GLN A C 1
ATOM 709 O O . GLN A 1 86 ? -26.420 -1.529 32.910 1.00 97.00 86 GLN A O 1
ATOM 714 N N . ASN A 1 87 ? -25.835 -3.698 32.766 1.00 96.88 87 ASN A N 1
ATOM 715 C CA . ASN A 1 87 ? -26.168 -4.038 34.149 1.00 96.88 87 ASN A CA 1
ATOM 716 C C . ASN A 1 87 ? -25.251 -3.336 35.158 1.00 96.88 87 ASN A C 1
ATOM 718 O O . ASN A 1 87 ? -25.752 -2.748 36.113 1.00 96.88 87 ASN A O 1
ATOM 722 N N . GLN A 1 88 ? -23.936 -3.307 34.917 1.00 96.56 88 GLN A N 1
ATOM 723 C CA . GLN A 1 88 ? -22.990 -2.591 35.789 1.00 96.56 88 GLN A CA 1
ATOM 724 C C . GLN A 1 88 ? -23.323 -1.098 35.891 1.00 96.56 88 GLN A C 1
ATOM 726 O O . GLN A 1 88 ? -23.301 -0.516 36.975 1.00 96.56 88 GLN A O 1
ATOM 731 N N . VAL A 1 89 ? -23.676 -0.471 34.764 1.00 96.50 89 VAL A N 1
ATOM 732 C CA . VAL A 1 89 ? -24.108 0.932 34.747 1.00 96.50 8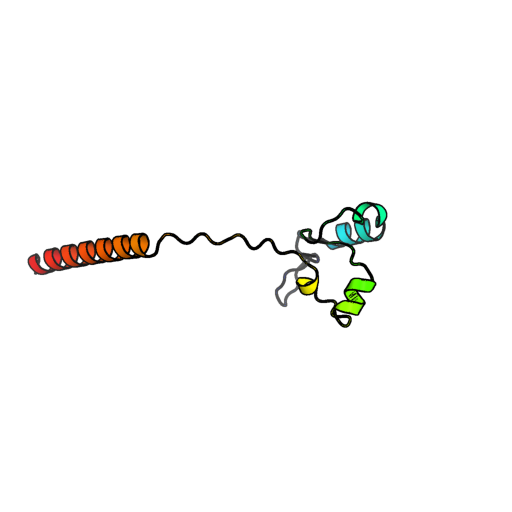9 VAL A CA 1
ATOM 733 C C . VAL A 1 89 ? -25.416 1.108 35.521 1.00 96.50 89 VAL A C 1
ATOM 735 O O . VAL A 1 89 ? -25.547 2.062 36.288 1.00 96.50 89 VAL A O 1
ATOM 738 N N . ALA A 1 90 ? -26.380 0.202 35.353 1.00 95.88 90 ALA A N 1
ATOM 739 C CA . ALA A 1 90 ? -27.647 0.258 36.075 1.00 95.88 90 ALA A CA 1
ATOM 740 C C . ALA A 1 90 ? -27.457 0.122 37.597 1.00 95.88 90 ALA A C 1
ATOM 742 O O . ALA A 1 90 ? -28.071 0.875 38.357 1.00 95.88 90 ALA A O 1
ATOM 743 N N . GLU A 1 91 ? -26.581 -0.782 38.039 1.00 96.00 91 GLU A N 1
ATOM 744 C CA . GLU A 1 91 ? -26.219 -0.962 39.448 1.00 96.00 91 GLU A CA 1
ATOM 745 C C . GLU A 1 91 ? -25.551 0.289 40.020 1.00 96.00 91 GLU A C 1
ATOM 747 O O . GLU A 1 91 ? -26.033 0.834 41.014 1.00 96.00 91 GLU A O 1
ATOM 752 N N . ALA A 1 92 ? -24.523 0.815 39.347 1.00 94.56 92 ALA A N 1
ATOM 753 C CA . ALA A 1 92 ? -23.837 2.034 39.770 1.00 94.56 92 ALA A CA 1
ATOM 754 C C . ALA A 1 92 ? -24.798 3.235 39.872 1.00 94.56 92 ALA A C 1
ATOM 756 O O . ALA A 1 92 ? -24.741 4.019 40.819 1.00 94.56 92 ALA A O 1
ATOM 757 N N . MET A 1 93 ? -25.739 3.361 38.931 1.00 95.06 93 MET A N 1
ATOM 758 C CA . MET A 1 93 ? -26.779 4.395 38.968 1.00 95.06 93 MET A CA 1
ATOM 759 C C . MET A 1 93 ? -27.750 4.209 40.140 1.00 95.06 93 MET A C 1
ATOM 761 O O . MET A 1 93 ? -28.197 5.193 40.734 1.00 95.06 93 MET A O 1
ATOM 765 N N . ALA A 1 94 ? -28.106 2.967 40.473 1.00 94.75 94 ALA A N 1
ATOM 766 C CA 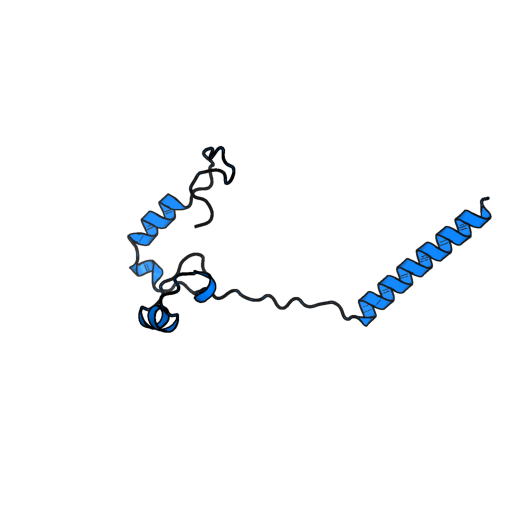. ALA A 1 94 ? -28.966 2.667 41.611 1.00 94.75 94 ALA A CA 1
ATOM 767 C C . ALA A 1 94 ? -28.264 2.950 42.948 1.00 94.75 94 ALA A C 1
ATOM 769 O O . ALA A 1 94 ? -28.894 3.493 43.854 1.00 94.75 94 ALA A O 1
ATOM 770 N N . GLU A 1 95 ? -26.976 2.627 43.069 1.00 93.56 95 GLU A N 1
ATOM 771 C CA . GLU A 1 95 ? -26.158 2.986 44.232 1.00 93.56 95 GLU A CA 1
ATOM 772 C C . GLU A 1 95 ? -26.037 4.500 44.390 1.00 93.56 95 GLU A C 1
ATOM 774 O O . GLU A 1 95 ? -26.303 5.025 45.471 1.00 93.56 95 GLU A O 1
ATOM 779 N N . TYR A 1 96 ? -25.739 5.218 43.304 1.00 93.38 96 TYR A N 1
ATOM 780 C CA . TYR A 1 96 ? -25.657 6.676 43.320 1.00 93.38 96 TYR A CA 1
ATOM 781 C C . TYR A 1 96 ? -26.974 7.329 43.765 1.00 93.38 96 TYR A C 1
ATOM 783 O O . TYR A 1 96 ? -26.970 8.255 44.571 1.00 93.38 96 TYR A O 1
ATOM 791 N N . LYS A 1 97 ? -28.123 6.807 43.316 1.00 89.88 97 LYS A N 1
ATOM 792 C CA . LYS A 1 97 ? -29.445 7.289 43.752 1.00 89.88 97 LYS A CA 1
ATOM 793 C C . LYS A 1 97 ? -29.740 7.068 45.236 1.00 89.88 97 LYS A C 1
ATOM 795 O O . LYS A 1 97 ? -30.597 7.764 45.756 1.00 89.88 97 LYS A O 1
ATOM 800 N N . LYS A 1 98 ? -29.093 6.108 45.905 1.00 91.62 98 LYS A N 1
ATOM 801 C CA . LYS A 1 98 ? -29.262 5.872 47.354 1.00 91.62 98 LYS A CA 1
ATOM 802 C C . LYS A 1 98 ? -28.423 6.823 48.214 1.00 91.62 98 LYS A C 1
ATOM 804 O O . LYS A 1 98 ? -28.624 6.868 49.423 1.00 91.62 98 LYS A O 1
ATOM 809 N N . LEU A 1 99 ? -27.458 7.516 47.607 1.00 83.06 99 LEU A N 1
ATOM 810 C CA . LEU A 1 99 ? -26.592 8.498 48.265 1.00 83.06 99 LEU A CA 1
ATOM 811 C C . LEU A 1 99 ? -27.191 9.917 48.278 1.00 83.06 99 LEU A C 1
ATOM 813 O O . LEU A 1 99 ? -26.664 10.770 48.992 1.00 83.06 99 LEU A O 1
ATOM 817 N N . GLY A 1 100 ? -28.244 10.170 47.493 1.00 66.25 100 GLY A N 1
ATOM 818 C CA . GLY A 1 100 ? -29.031 11.411 47.504 1.00 66.25 100 GLY A CA 1
ATOM 819 C C . GLY A 1 100 ? -30.345 11.239 48.248 1.00 66.25 100 GLY A C 1
ATOM 820 O O . GLY A 1 100 ? -30.799 12.244 48.834 1.00 66.25 100 GLY A O 1
#

pLDDT: mean 90.03, std 7.66, range [59.97, 97.06]